Protein AF-A0A1V2P707-F1 (afdb_monomer_lite)

Structure (mmCIF, N/CA/C/O backbone):
data_AF-A0A1V2P707-F1
#
_entry.id   AF-A0A1V2P707-F1
#
loop_
_atom_site.group_PDB
_atom_site.id
_atom_site.type_symbol
_atom_site.label_atom_id
_atom_site.label_alt_id
_atom_site.label_comp_id
_atom_site.label_asym_id
_atom_site.label_entity_id
_atom_site.label_seq_id
_atom_site.pdbx_PDB_ins_code
_atom_site.Cartn_x
_atom_site.Cartn_y
_atom_site.Cartn_z
_atom_site.occupancy
_atom_site.B_iso_or_equiv
_atom_site.auth_seq_id
_atom_site.auth_comp_id
_atom_site.auth_asym_id
_atom_site.auth_atom_id
_atom_site.pdbx_PDB_model_num
ATOM 1 N N . MET A 1 1 ? 0.441 -2.416 -20.622 1.00 34.97 1 MET A N 1
ATOM 2 C CA . MET A 1 1 ? -0.068 -1.210 -19.947 1.00 34.97 1 MET A CA 1
ATOM 3 C C . MET A 1 1 ? 0.591 -1.223 -18.589 1.00 34.97 1 MET A C 1
ATOM 5 O O . MET A 1 1 ? 0.334 -2.141 -17.823 1.00 34.97 1 MET A O 1
ATOM 9 N N . GLU A 1 2 ? 1.571 -0.345 -18.420 1.00 37.25 2 GLU A N 1
ATOM 10 C CA . GLU A 1 2 ? 2.340 -0.150 -17.193 1.00 37.25 2 GLU A CA 1
ATOM 11 C C . GLU A 1 2 ? 1.396 0.513 -16.188 1.00 37.25 2 GLU A C 1
ATOM 13 O O . GLU A 1 2 ? 0.883 1.599 -16.456 1.00 37.25 2 GLU A O 1
ATOM 18 N N . ILE A 1 3 ? 1.045 -0.196 -15.116 1.00 43.69 3 ILE A N 1
ATOM 19 C CA . ILE A 1 3 ? 0.262 0.397 -14.034 1.00 43.69 3 ILE A CA 1
ATOM 20 C C . ILE A 1 3 ? 1.276 1.127 -13.169 1.00 43.69 3 ILE A C 1
ATOM 22 O O . ILE A 1 3 ? 2.055 0.510 -12.448 1.00 43.69 3 ILE A O 1
ATOM 26 N N . ASP A 1 4 ? 1.303 2.445 -13.309 1.00 51.25 4 ASP A N 1
ATO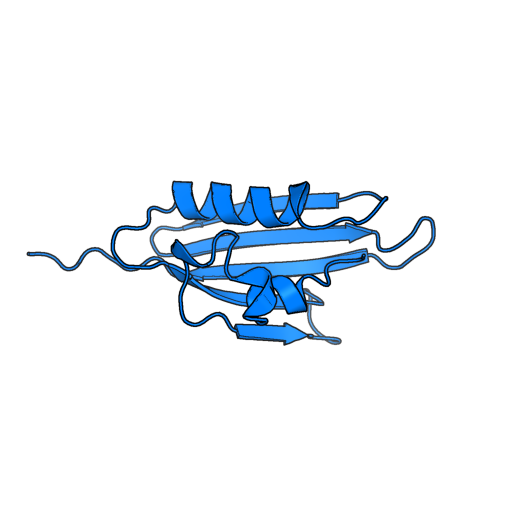M 27 C CA . ASP A 1 4 ? 2.048 3.319 -12.419 1.00 51.25 4 ASP A CA 1
ATOM 28 C C . ASP A 1 4 ? 1.470 3.128 -11.006 1.00 51.25 4 ASP A C 1
ATOM 30 O O . ASP A 1 4 ? 0.263 3.287 -10.805 1.00 51.25 4 ASP A O 1
ATOM 34 N N . PHE A 1 5 ? 2.298 2.739 -10.033 1.00 49.12 5 PHE A N 1
ATOM 35 C CA . PHE A 1 5 ? 1.887 2.516 -8.637 1.00 49.12 5 PHE A CA 1
ATOM 36 C C . PHE A 1 5 ? 1.117 3.719 -8.063 1.00 49.12 5 PHE A C 1
ATOM 38 O O . PHE A 1 5 ? 0.203 3.577 -7.250 1.00 49.12 5 PHE A O 1
ATOM 45 N N . LEU A 1 6 ? 1.460 4.916 -8.551 1.00 46.41 6 LEU A N 1
ATOM 46 C CA . LEU A 1 6 ? 0.803 6.183 -8.232 1.00 46.41 6 LEU A CA 1
ATOM 47 C C . LEU A 1 6 ? -0.663 6.227 -8.694 1.00 46.41 6 LEU A C 1
ATOM 49 O O . LEU A 1 6 ? -1.490 6.896 -8.079 1.00 46.41 6 LEU A O 1
ATOM 53 N N . THR A 1 7 ? -0.986 5.498 -9.759 1.00 49.34 7 THR A N 1
ATOM 54 C CA . THR A 1 7 ? -2.329 5.387 -10.334 1.00 49.34 7 THR A CA 1
ATOM 55 C C . THR A 1 7 ? -3.169 4.346 -9.581 1.00 49.34 7 THR A C 1
ATOM 57 O O . THR A 1 7 ? -4.360 4.558 -9.379 1.00 49.34 7 THR A O 1
ATOM 60 N N . TRP A 1 8 ? -2.553 3.273 -9.068 1.00 51.06 8 TRP A N 1
ATOM 61 C CA . TRP A 1 8 ? -3.232 2.253 -8.250 1.00 51.06 8 TRP A CA 1
ATOM 62 C C . TRP A 1 8 ? -3.764 2.801 -6.912 1.00 51.06 8 TRP A C 1
ATOM 64 O O . TRP A 1 8 ? -4.846 2.423 -6.479 1.00 51.06 8 TRP A O 1
ATOM 74 N N . LEU A 1 9 ? -3.051 3.735 -6.275 1.00 51.38 9 LEU A N 1
ATOM 75 C CA . LEU A 1 9 ? -3.466 4.321 -4.989 1.00 51.38 9 LEU A CA 1
ATOM 76 C C . LEU A 1 9 ? -4.424 5.523 -5.104 1.00 51.38 9 LEU A C 1
ATOM 78 O O . LEU A 1 9 ? -4.973 5.938 -4.085 1.00 51.38 9 LEU A O 1
ATOM 82 N N . GLY A 1 10 ? -4.605 6.110 -6.294 1.00 44.91 10 GLY A N 1
ATOM 83 C CA . GLY A 1 10 ? -5.278 7.410 -6.444 1.00 44.91 10 GLY A CA 1
ATOM 84 C C . GLY A 1 10 ? -6.315 7.535 -7.564 1.00 44.91 10 GLY A C 1
ATOM 85 O O . GLY A 1 10 ? -7.027 8.540 -7.590 1.00 44.91 10 GLY A O 1
ATOM 86 N N . ASP A 1 11 ? -6.427 6.570 -8.482 1.00 46.72 11 ASP A N 1
ATOM 87 C CA . ASP A 1 11 ? -7.335 6.665 -9.632 1.00 46.72 11 ASP A CA 1
ATOM 88 C C . ASP A 1 11 ? -8.576 5.752 -9.468 1.00 46.72 11 ASP A C 1
ATOM 90 O O . ASP A 1 11 ? -8.441 4.527 -9.380 1.00 46.72 11 ASP A O 1
ATOM 94 N N . PRO A 1 12 ? -9.805 6.312 -9.472 1.00 45.16 12 PRO A N 1
ATOM 95 C CA . PRO A 1 12 ? -11.051 5.552 -9.357 1.00 45.16 12 PRO A CA 1
ATOM 96 C C . PRO A 1 12 ? -11.323 4.587 -10.524 1.00 45.16 12 PRO A C 1
ATOM 98 O O . PRO A 1 12 ? -12.277 3.820 -10.456 1.00 45.16 12 PRO A O 1
ATOM 101 N N . ILE A 1 13 ? -10.527 4.582 -11.596 1.00 40.12 13 ILE A N 1
ATOM 102 C CA . ILE A 1 13 ? -10.618 3.573 -12.667 1.00 40.12 13 ILE A CA 1
ATOM 103 C C . ILE A 1 13 ? -10.118 2.199 -12.198 1.00 40.12 13 ILE A C 1
ATOM 105 O O . ILE A 1 13 ? -10.559 1.179 -12.726 1.00 40.12 13 ILE 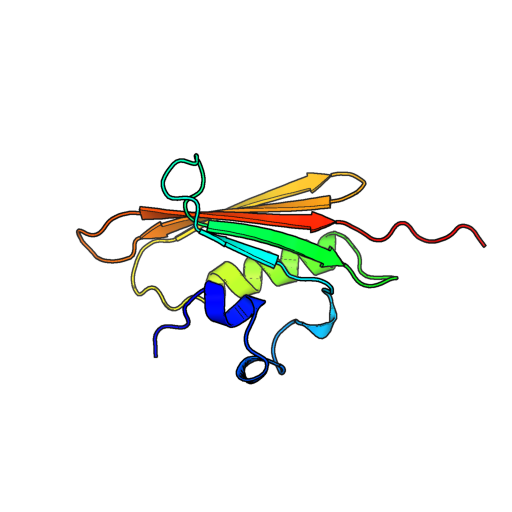A O 1
ATOM 109 N N . TYR A 1 14 ? -9.256 2.148 -11.180 1.00 43.81 14 TYR A N 1
ATOM 110 C CA . TYR A 1 14 ? -8.784 0.889 -10.603 1.00 43.81 14 TYR A CA 1
ATOM 111 C C . TYR A 1 14 ? -9.673 0.393 -9.459 1.00 43.81 14 TYR A C 1
ATOM 113 O O . TYR A 1 14 ? -9.344 -0.655 -8.908 1.00 43.81 14 TYR A O 1
ATOM 121 N N . ALA A 1 15 ? -10.810 1.071 -9.183 1.00 44.09 15 ALA A N 1
ATOM 122 C CA . ALA A 1 15 ? -11.810 0.884 -8.105 1.00 44.09 15 ALA A CA 1
ATOM 123 C C . ALA A 1 15 ? -12.347 -0.553 -7.857 1.00 44.09 15 ALA A C 1
ATOM 125 O O . ALA A 1 15 ? -13.083 -0.770 -6.896 1.00 44.09 15 ALA A O 1
ATOM 126 N N . ASP A 1 16 ? -11.857 -1.551 -8.596 1.00 39.50 16 ASP A N 1
ATOM 127 C CA . ASP A 1 16 ? -12.183 -2.970 -8.444 1.00 39.50 16 ASP A CA 1
ATOM 128 C C . ASP A 1 16 ? -11.063 -3.846 -7.799 1.00 39.50 16 ASP A C 1
ATOM 130 O O . ASP A 1 16 ? -11.274 -5.045 -7.621 1.00 39.50 16 ASP A O 1
ATOM 134 N N . GLN A 1 17 ? -9.887 -3.309 -7.405 1.00 47.34 17 GLN A N 1
ATOM 135 C CA . GLN A 1 17 ? -8.831 -4.033 -6.643 1.00 47.34 17 GLN A CA 1
ATOM 136 C C . GLN A 1 17 ? -8.238 -3.268 -5.421 1.00 47.34 17 GLN A C 1
ATOM 138 O O . GLN A 1 17 ? -7.928 -2.100 -5.499 1.00 47.34 17 GLN A O 1
ATOM 143 N N . PRO A 1 18 ? -7.796 -3.942 -4.353 1.00 48.62 18 PRO A N 1
ATOM 144 C CA . PRO A 1 18 ? -8.219 -3.823 -2.935 1.00 48.62 18 PRO A CA 1
ATOM 145 C C . PRO A 1 18 ? -8.415 -2.428 -2.241 1.00 48.62 18 PRO A C 1
ATOM 147 O O . PRO A 1 18 ? -8.094 -2.292 -1.057 1.00 48.62 18 PRO A O 1
ATOM 150 N N . HIS A 1 19 ? -9.064 -1.417 -2.839 1.00 54.00 19 HIS A N 1
ATOM 151 C CA . HIS A 1 19 ? -9.581 -0.220 -2.094 1.00 54.00 19 HIS A CA 1
ATOM 152 C C . HIS A 1 19 ? -10.672 -0.537 -1.070 1.00 54.00 19 HIS A C 1
ATOM 154 O O . HIS A 1 19 ? -11.101 0.326 -0.300 1.00 54.00 19 HIS A O 1
ATOM 160 N N . GLU A 1 20 ? -11.173 -1.769 -1.033 1.00 65.56 20 GLU A N 1
ATOM 161 C CA . GLU A 1 20 ? -12.183 -2.130 -0.044 1.00 65.56 20 GLU A CA 1
ATOM 162 C C . GLU A 1 20 ? -11.635 -2.073 1.386 1.00 65.56 20 GLU A C 1
ATOM 164 O O . GLU A 1 20 ? -12.418 -1.852 2.306 1.00 65.56 20 GLU A O 1
ATOM 169 N N . LEU A 1 21 ? -10.315 -2.185 1.574 1.00 78.69 21 LEU A N 1
ATOM 170 C CA . LEU A 1 21 ? -9.688 -2.283 2.893 1.00 78.69 21 LEU A CA 1
ATOM 171 C C . LEU A 1 21 ? -9.078 -0.976 3.408 1.00 78.69 21 LEU A C 1
ATOM 173 O O . LEU A 1 21 ? -8.835 -0.875 4.610 1.00 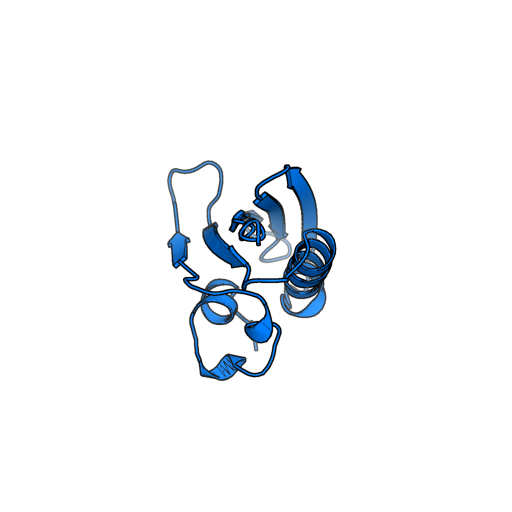78.69 21 LEU A O 1
ATOM 177 N N . LEU A 1 22 ? -8.818 -0.004 2.532 1.00 84.69 22 LEU A N 1
ATOM 178 C CA . LEU A 1 22 ? -8.085 1.223 2.850 1.00 84.69 22 LEU A CA 1
ATOM 179 C C . LEU A 1 22 ? -8.939 2.467 2.558 1.00 84.69 22 LEU A C 1
ATOM 181 O O . LEU A 1 22 ? -9.742 2.458 1.630 1.00 84.69 22 LEU A O 1
ATOM 185 N N . ASP A 1 23 ? -8.736 3.522 3.339 1.00 84.19 23 ASP A N 1
ATOM 186 C CA . ASP A 1 23 ? -9.299 4.866 3.201 1.00 84.19 23 ASP A CA 1
ATOM 187 C C . ASP A 1 23 ? -8.169 5.912 3.245 1.00 84.19 23 ASP A C 1
ATOM 189 O O . ASP A 1 23 ? -7.055 5.631 3.704 1.00 84.19 23 ASP A O 1
ATOM 193 N N . ASP A 1 24 ? -8.468 7.131 2.787 1.00 84.50 24 ASP A N 1
ATOM 194 C CA . ASP A 1 24 ? -7.597 8.313 2.888 1.00 84.50 24 ASP A CA 1
ATOM 195 C C . ASP A 1 24 ? -6.174 8.101 2.340 1.00 84.50 24 ASP A C 1
ATOM 197 O O . ASP A 1 24 ? -5.188 8.569 2.914 1.00 84.50 24 ASP A O 1
ATOM 201 N N . ALA A 1 25 ? -6.060 7.377 1.225 1.00 83.69 25 ALA A N 1
ATOM 202 C CA . ALA A 1 25 ? -4.782 7.149 0.570 1.00 83.69 25 ALA A CA 1
ATOM 203 C C . ALA A 1 25 ? -4.183 8.465 0.041 1.00 83.69 25 ALA A C 1
ATOM 205 O O . ALA A 1 25 ? -4.817 9.217 -0.699 1.00 83.69 25 ALA A O 1
ATOM 206 N N . VAL A 1 26 ? -2.930 8.726 0.403 1.00 83.50 26 VAL A N 1
ATOM 207 C CA . VAL A 1 26 ? -2.132 9.862 -0.064 1.00 83.50 26 VAL A CA 1
ATOM 208 C C . VAL A 1 26 ? -0.808 9.332 -0.579 1.00 83.50 26 VAL A C 1
ATOM 210 O O . VAL A 1 26 ? -0.134 8.579 0.120 1.00 83.50 26 VAL A O 1
ATOM 213 N N . VAL A 1 27 ? -0.410 9.770 -1.773 1.00 83.00 27 VAL A N 1
ATOM 214 C CA . VAL A 1 27 ? 0.863 9.388 -2.389 1.00 83.00 27 VAL A CA 1
ATOM 215 C C . VAL A 1 27 ? 1.666 10.619 -2.758 1.00 83.00 27 VAL A C 1
ATOM 217 O O . VAL A 1 27 ? 1.134 11.598 -3.284 1.00 83.00 27 VAL A O 1
ATOM 220 N N . GLN A 1 28 ? 2.960 10.571 -2.476 1.00 81.12 28 GLN A N 1
ATOM 221 C CA . GLN A 1 28 ? 3.900 11.646 -2.726 1.00 81.12 28 GLN A CA 1
ATOM 222 C C . GLN A 1 28 ? 5.162 11.089 -3.374 1.00 81.12 28 GLN A C 1
ATOM 224 O O . GLN A 1 28 ? 5.699 10.060 -2.971 1.00 81.12 28 GLN A O 1
ATOM 229 N N . ARG A 1 29 ? 5.668 11.808 -4.373 1.00 81.88 29 ARG A N 1
ATOM 230 C CA . ARG A 1 29 ? 6.998 11.564 -4.925 1.00 81.88 29 ARG A CA 1
ATOM 231 C C . ARG A 1 29 ? 8.006 12.427 -4.176 1.00 81.88 29 ARG A C 1
ATOM 233 O O . ARG A 1 29 ? 7.834 13.644 -4.105 1.00 81.88 29 ARG A O 1
ATOM 240 N N . ASN A 1 30 ? 9.065 11.819 -3.655 1.00 80.12 30 ASN A N 1
ATOM 241 C CA . ASN A 1 30 ? 10.094 12.503 -2.882 1.00 80.12 30 ASN A CA 1
ATOM 242 C C . ASN A 1 30 ? 11.481 12.308 -3.508 1.00 80.12 30 ASN A C 1
ATOM 244 O O . ASN A 1 30 ? 12.235 11.408 -3.158 1.00 80.12 30 ASN A O 1
ATOM 248 N N . GLU A 1 31 ? 11.858 13.210 -4.417 1.00 78.56 31 GLU A N 1
ATOM 249 C CA . GLU A 1 31 ? 13.132 13.129 -5.156 1.00 78.56 31 GLU A CA 1
ATOM 250 C C . GLU A 1 31 ? 14.383 13.367 -4.293 1.00 78.56 31 GLU A C 1
ATOM 252 O O . GLU A 1 31 ? 15.507 13.256 -4.779 1.00 78.56 31 GLU A O 1
ATOM 257 N N . ARG A 1 32 ? 14.203 13.741 -3.022 1.00 77.94 32 ARG A N 1
ATOM 258 C CA . ARG A 1 32 ? 15.290 14.005 -2.066 1.00 77.94 32 ARG A CA 1
ATOM 259 C C . ARG A 1 32 ? 15.245 13.085 -0.846 1.00 77.94 32 ARG A C 1
ATOM 261 O O . ARG A 1 32 ? 16.063 13.256 0.056 1.00 77.94 32 ARG A O 1
ATOM 268 N N . GLY A 1 33 ? 14.272 12.179 -0.791 1.00 76.56 33 GLY A N 1
ATOM 269 C CA . GLY A 1 33 ? 14.079 11.240 0.304 1.00 76.56 33 GLY A CA 1
ATOM 270 C C . GLY A 1 33 ? 14.856 9.946 0.106 1.00 76.56 33 GLY A C 1
ATOM 271 O O . GLY A 1 33 ? 15.410 9.683 -0.957 1.00 76.56 33 GLY A O 1
ATOM 272 N N . GLU A 1 34 ? 14.862 9.122 1.150 1.00 82.25 34 GLU A N 1
ATOM 273 C CA . GLU A 1 34 ? 15.313 7.727 1.068 1.00 82.25 34 GLU A CA 1
ATOM 274 C C . GLU A 1 34 ? 14.396 6.892 0.152 1.00 82.25 34 GLU A C 1
ATOM 276 O O . GLU A 1 34 ? 14.854 6.018 -0.587 1.00 82.25 34 GLU A O 1
ATOM 281 N N . TRP A 1 35 ? 13.103 7.222 0.151 1.00 83.62 35 TRP A N 1
ATOM 282 C CA . TRP A 1 35 ? 12.074 6.593 -0.670 1.00 83.62 35 TRP A CA 1
ATOM 283 C C . TRP A 1 35 ? 11.638 7.554 -1.771 1.00 83.62 35 TRP A C 1
ATOM 285 O O . TRP A 1 35 ? 11.207 8.671 -1.480 1.00 83.62 35 TRP A O 1
ATOM 295 N N . LEU A 1 36 ? 11.750 7.127 -3.032 1.00 83.69 36 LEU A N 1
ATOM 296 C CA . LEU A 1 36 ? 11.306 7.923 -4.178 1.00 83.69 36 LEU A CA 1
ATOM 297 C C . LEU A 1 36 ? 9.781 8.099 -4.174 1.00 83.69 36 LEU A C 1
ATOM 299 O O . LEU A 1 36 ? 9.284 9.152 -4.576 1.00 83.69 36 LEU A O 1
ATOM 303 N N . ILE A 1 37 ? 9.055 7.084 -3.706 1.00 83.62 37 ILE A N 1
ATOM 304 C CA . ILE A 1 37 ? 7.607 7.106 -3.499 1.00 83.62 37 ILE A CA 1
ATOM 305 C C . ILE A 1 37 ? 7.324 6.915 -2.007 1.00 83.62 37 ILE A C 1
ATOM 307 O O . ILE A 1 37 ? 7.787 5.954 -1.400 1.00 83.62 37 ILE A O 1
ATOM 311 N N . ASP A 1 38 ? 6.534 7.812 -1.432 1.00 86.50 38 ASP A N 1
ATOM 312 C CA . ASP A 1 38 ? 6.017 7.708 -0.070 1.00 86.50 38 ASP A CA 1
ATOM 313 C C . ASP A 1 38 ? 4.488 7.719 -0.135 1.00 86.50 38 ASP A C 1
ATOM 315 O O . ASP A 1 38 ? 3.882 8.627 -0.713 1.00 86.50 38 ASP A O 1
ATOM 319 N N . ALA A 1 39 ? 3.860 6.680 0.398 1.00 87.69 39 ALA A N 1
ATOM 320 C CA . ALA A 1 39 ? 2.420 6.529 0.424 1.00 87.69 39 ALA A CA 1
ATOM 321 C C . ALA A 1 39 ? 1.929 6.266 1.844 1.00 87.69 39 ALA A C 1
ATOM 323 O O . ALA A 1 39 ? 2.541 5.542 2.632 1.00 87.69 39 ALA A O 1
ATOM 324 N N . SER A 1 40 ? 0.763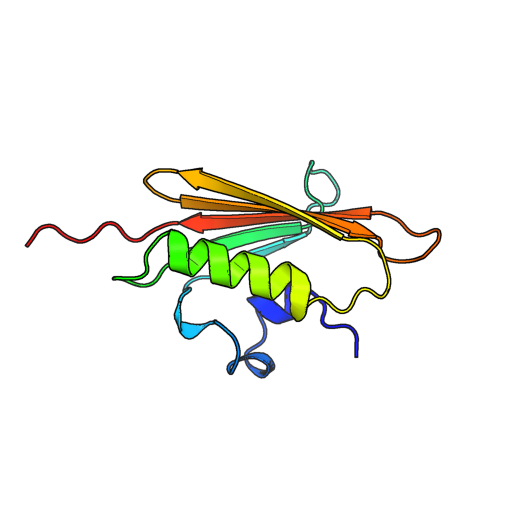 6.813 2.157 1.00 90.12 40 SER A N 1
ATOM 325 C CA . SER A 1 40 ? 0.093 6.588 3.430 1.00 90.12 40 SER A CA 1
ATOM 326 C C . SER A 1 40 ? -1.391 6.343 3.221 1.00 90.12 40 SER A C 1
ATOM 328 O O . SER A 1 40 ? -1.975 6.912 2.307 1.00 90.12 40 SER A O 1
ATOM 330 N N . ALA A 1 41 ? -1.988 5.492 4.047 1.00 90.81 41 ALA A N 1
ATOM 331 C CA . ALA A 1 41 ? -3.427 5.247 4.060 1.00 90.81 41 ALA A CA 1
ATOM 332 C C . ALA A 1 41 ? -3.881 4.817 5.461 1.00 90.81 41 ALA A C 1
ATOM 334 O O . ALA A 1 41 ? -3.061 4.534 6.342 1.00 90.81 41 ALA A O 1
ATOM 335 N N . THR A 1 42 ? -5.190 4.711 5.659 1.00 91.25 42 THR A N 1
ATOM 336 C CA . THR A 1 42 ? -5.793 4.181 6.886 1.00 91.25 42 THR A CA 1
ATOM 337 C C . THR A 1 42 ? -6.578 2.919 6.563 1.00 91.25 42 THR A C 1
ATOM 339 O O . THR A 1 42 ? -7.351 2.890 5.618 1.00 91.25 42 THR A O 1
ATOM 342 N N . ALA A 1 43 ? -6.403 1.852 7.334 1.00 90.88 43 ALA A N 1
ATOM 343 C CA . ALA A 1 43 ? -7.212 0.651 7.201 1.00 90.88 43 ALA A CA 1
ATOM 344 C C . ALA A 1 43 ? -8.626 0.905 7.735 1.00 90.88 43 ALA A C 1
ATOM 346 O O . ALA A 1 43 ? -8.793 1.480 8.819 1.00 90.88 43 ALA A O 1
ATOM 347 N N . LYS A 1 44 ? -9.641 0.425 7.015 1.00 89.88 44 LYS A N 1
ATOM 348 C CA . LYS A 1 44 ? -11.041 0.537 7.437 1.00 89.88 44 LYS A CA 1
ATOM 349 C C . LYS A 1 44 ? -11.286 -0.155 8.784 1.00 89.88 44 LYS A C 1
ATOM 351 O O . LYS A 1 44 ? -10.571 -1.098 9.143 1.00 89.88 44 LYS A O 1
ATOM 356 N N . PRO A 1 45 ? -12.316 0.260 9.544 1.00 88.56 45 PRO A N 1
ATOM 357 C CA . PRO A 1 45 ? -12.677 -0.406 10.790 1.00 88.56 45 PRO A CA 1
ATOM 358 C C . PRO A 1 45 ? -12.892 -1.915 10.600 1.00 88.56 45 PRO A C 1
ATOM 360 O O . PRO A 1 45 ? -13.620 -2.342 9.707 1.00 88.56 45 PRO A O 1
ATOM 363 N N . GLY A 1 46 ? -12.266 -2.725 11.457 1.00 86.62 46 GLY A N 1
ATOM 364 C CA . GLY A 1 46 ? -12.355 -4.190 11.404 1.00 86.62 46 GLY A CA 1
ATOM 365 C C . GLY A 1 46 ? -11.360 -4.871 10.457 1.00 86.62 46 GLY A C 1
ATOM 366 O O . GLY A 1 46 ? -11.263 -6.097 10.485 1.00 86.62 46 GLY A O 1
ATOM 367 N N . VAL A 1 47 ? -10.588 -4.113 9.673 1.00 89.88 47 VAL A N 1
ATOM 368 C CA . VAL A 1 47 ? -9.488 -4.656 8.868 1.00 89.88 47 VAL A CA 1
ATOM 369 C C . VAL A 1 47 ? -8.299 -4.982 9.769 1.00 89.88 47 VAL A C 1
ATOM 371 O O . VAL A 1 47 ? -7.846 -4.167 10.573 1.00 89.88 47 VAL A O 1
ATOM 374 N N . THR A 1 48 ? -7.790 -6.201 9.637 1.00 91.25 48 THR A N 1
ATOM 375 C CA . THR A 1 48 ? -6.667 -6.708 10.432 1.00 91.25 48 THR A CA 1
ATOM 376 C C . THR A 1 48 ? -5.321 -6.429 9.766 1.00 91.25 48 THR A C 1
ATOM 378 O O . THR A 1 48 ? -5.232 -6.320 8.544 1.00 91.25 48 THR A O 1
ATOM 381 N N . ALA A 1 49 ? -4.246 -6.402 10.562 1.00 92.31 49 ALA A N 1
ATOM 382 C CA . ALA A 1 49 ? -2.880 -6.259 10.053 1.00 92.31 49 ALA A CA 1
ATOM 383 C C . ALA A 1 49 ? -2.545 -7.294 8.964 1.00 92.31 49 ALA A C 1
ATOM 385 O O . ALA A 1 49 ? -2.036 -6.926 7.914 1.00 92.31 49 ALA A O 1
ATOM 386 N N . GLY A 1 50 ? -2.919 -8.564 9.159 1.00 92.06 50 GLY A N 1
ATOM 387 C CA . GLY A 1 50 ? -2.662 -9.620 8.174 1.00 92.06 50 GLY A CA 1
ATOM 388 C C . GLY A 1 50 ? -3.404 -9.417 6.847 1.00 92.06 50 GLY A C 1
ATOM 389 O O . GLY A 1 50 ? -2.868 -9.728 5.789 1.00 92.06 50 GLY A O 1
ATOM 390 N N . GLN A 1 51 ? -4.615 -8.847 6.870 1.00 90.19 51 GLN A N 1
ATOM 391 C CA . GLN A 1 51 ? -5.317 -8.480 5.632 1.00 90.19 51 GLN A CA 1
ATOM 392 C C . GLN A 1 51 ? -4.597 -7.345 4.898 1.00 90.19 51 GLN A C 1
ATOM 394 O O . GLN A 1 51 ? -4.497 -7.387 3.674 1.00 90.19 51 GLN A O 1
ATOM 399 N N . VAL A 1 52 ? -4.066 -6.366 5.636 1.00 90.94 52 VAL A N 1
ATOM 400 C CA . VAL A 1 52 ? -3.265 -5.278 5.060 1.00 90.94 52 VAL A CA 1
ATOM 401 C C . VAL A 1 52 ? -1.953 -5.806 4.480 1.00 90.94 52 VAL A C 1
ATOM 403 O O . VAL A 1 52 ? -1.619 -5.459 3.354 1.00 90.94 52 VAL A O 1
ATOM 406 N N . GLU A 1 53 ? -1.232 -6.673 5.196 1.00 92.75 53 GLU A N 1
ATOM 407 C CA . GLU A 1 53 ? 0.000 -7.308 4.706 1.00 92.75 53 GLU A CA 1
ATOM 408 C C . GLU A 1 53 ? -0.231 -8.038 3.380 1.00 92.75 53 GLU A C 1
ATOM 410 O O . GLU A 1 53 ? 0.498 -7.816 2.413 1.00 92.75 53 GLU A O 1
ATOM 415 N N . VAL A 1 54 ? -1.275 -8.871 3.315 1.00 89.88 54 VAL A N 1
ATOM 416 C CA . VAL A 1 54 ? -1.634 -9.607 2.096 1.00 89.88 54 VAL A CA 1
ATOM 417 C C . VAL A 1 54 ? -1.994 -8.647 0.967 1.00 89.88 54 VAL A C 1
ATOM 419 O O . VAL A 1 54 ? -1.524 -8.841 -0.153 1.00 89.88 54 VAL A O 1
ATOM 422 N N . ALA A 1 55 ? -2.788 -7.610 1.244 1.00 86.81 55 ALA A N 1
ATOM 423 C CA . ALA A 1 55 ? -3.181 -6.630 0.236 1.00 86.81 55 ALA A CA 1
ATOM 424 C C . ALA A 1 55 ? -1.969 -5.873 -0.326 1.00 86.81 55 ALA A C 1
ATOM 426 O O . ALA A 1 55 ? -1.810 -5.804 -1.541 1.00 86.81 55 ALA A O 1
ATOM 427 N N . LEU A 1 56 ? -1.083 -5.373 0.542 1.00 87.56 56 LEU A N 1
ATOM 428 C CA . LEU A 1 56 ? 0.127 -4.653 0.142 1.00 87.56 56 LEU A CA 1
ATOM 429 C C . LEU A 1 56 ? 1.097 -5.550 -0.636 1.00 87.56 56 LEU A C 1
ATOM 431 O O . LEU A 1 56 ? 1.614 -5.139 -1.672 1.00 87.56 56 LEU A O 1
ATOM 435 N N . SER A 1 57 ? 1.320 -6.784 -0.173 1.00 87.75 57 SER A N 1
ATOM 436 C CA . SER A 1 57 ? 2.193 -7.742 -0.861 1.00 87.75 57 SER A CA 1
ATOM 437 C C . SER A 1 57 ? 1.638 -8.126 -2.235 1.00 87.75 57 SER A C 1
ATOM 439 O O . SER A 1 57 ? 2.380 -8.165 -3.216 1.00 87.75 57 SER A O 1
ATOM 441 N N . THR A 1 58 ? 0.326 -8.357 -2.330 1.00 83.06 58 THR A N 1
ATOM 442 C CA . THR A 1 58 ? -0.347 -8.689 -3.596 1.00 83.06 58 THR A CA 1
ATOM 443 C C . THR A 1 58 ? -0.254 -7.528 -4.579 1.00 83.06 58 THR A C 1
ATOM 445 O O . THR A 1 58 ? 0.189 -7.732 -5.705 1.00 83.06 58 THR A O 1
ATOM 448 N N . ALA A 1 59 ? -0.572 -6.310 -4.133 1.00 78.81 59 ALA A N 1
ATOM 449 C CA . ALA A 1 59 ? -0.474 -5.110 -4.955 1.00 78.81 59 ALA A CA 1
ATOM 450 C C . ALA A 1 59 ? 0.938 -4.920 -5.515 1.00 78.81 59 ALA A C 1
ATOM 452 O O . ALA A 1 59 ? 1.125 -4.675 -6.705 1.00 78.81 59 ALA A O 1
ATOM 453 N N . TRP A 1 60 ? 1.949 -5.094 -4.661 1.00 77.56 60 TRP A N 1
ATOM 454 C CA . TRP A 1 60 ? 3.329 -4.895 -5.077 1.00 77.56 60 TRP A CA 1
ATOM 455 C C . TRP A 1 60 ? 3.853 -5.998 -6.003 1.00 77.56 60 TRP A C 1
ATOM 457 O O . TRP A 1 60 ? 4.688 -5.705 -6.841 1.00 77.56 60 TRP A O 1
ATOM 467 N N . THR A 1 61 ? 3.390 -7.246 -5.867 1.00 77.19 61 THR A N 1
ATOM 468 C CA . THR A 1 61 ? 3.953 -8.389 -6.622 1.00 77.19 61 THR A CA 1
ATOM 469 C C . THR A 1 61 ? 3.148 -8.830 -7.839 1.00 77.19 61 THR A C 1
ATOM 471 O O . THR A 1 61 ? 3.666 -9.516 -8.718 1.00 77.19 61 THR A O 1
ATOM 474 N N . GLN A 1 62 ? 1.855 -8.513 -7.883 1.00 70.75 62 GLN A N 1
ATOM 475 C CA . GLN A 1 62 ? 0.951 -8.989 -8.935 1.00 70.75 62 GLN A CA 1
ATOM 476 C C . GLN A 1 62 ? 0.442 -7.855 -9.819 1.00 70.75 62 GLN A C 1
ATOM 478 O O . GLN A 1 62 ? 0.272 -8.055 -11.026 1.00 70.75 62 GLN A O 1
ATOM 483 N N . ASP A 1 63 ? 0.229 -6.674 -9.237 1.00 65.31 63 ASP A N 1
ATOM 484 C CA . ASP A 1 63 ? -0.372 -5.547 -9.953 1.00 65.31 63 ASP A CA 1
ATOM 485 C C . ASP A 1 63 ? 0.699 -4.636 -10.577 1.00 65.31 63 ASP A C 1
ATOM 487 O O . ASP A 1 63 ? 0.466 -4.017 -11.621 1.00 65.31 63 ASP A O 1
ATOM 491 N N . LEU A 1 64 ? 1.915 -4.633 -10.019 1.00 63.22 64 LEU A N 1
ATOM 492 C CA . LEU A 1 64 ? 3.077 -3.983 -10.616 1.00 63.22 64 LEU A CA 1
ATOM 493 C C . LEU A 1 64 ? 3.694 -4.851 -11.712 1.00 63.22 64 LEU A C 1
ATOM 495 O O . LEU A 1 64 ? 4.452 -5.784 -11.476 1.00 63.22 64 LEU A O 1
ATOM 499 N N . ARG A 1 65 ? 3.389 -4.518 -12.966 1.00 57.81 65 ARG A N 1
ATOM 500 C CA . ARG A 1 65 ? 3.981 -5.180 -14.136 1.00 57.81 65 ARG A CA 1
ATOM 501 C C . ARG A 1 65 ? 5.295 -4.530 -14.541 1.00 57.81 65 ARG A C 1
ATOM 503 O O . ARG A 1 65 ? 5.409 -4.013 -15.651 1.00 57.81 65 ARG A O 1
ATOM 510 N N . TYR A 1 66 ? 6.286 -4.570 -13.663 1.00 60.22 66 TYR A N 1
ATOM 511 C CA . TYR A 1 66 ? 7.657 -4.336 -14.094 1.00 60.22 66 TYR A CA 1
ATOM 512 C C . TYR A 1 66 ? 8.202 -5.675 -14.595 1.00 60.22 66 TYR A C 1
ATOM 514 O O . TYR A 1 66 ? 8.213 -6.658 -13.866 1.00 60.22 66 TYR A O 1
ATOM 522 N N . GLU A 1 67 ? 8.640 -5.757 -15.854 1.00 59.12 67 GLU A N 1
ATOM 523 C CA . GLU A 1 67 ? 9.200 -6.996 -16.441 1.00 59.12 67 GLU A CA 1
ATOM 524 C C . GLU A 1 67 ? 10.564 -7.400 -15.827 1.00 59.12 67 GLU A C 1
ATOM 526 O O . GLU A 1 67 ? 11.273 -8.262 -16.348 1.00 59.12 67 GLU A O 1
ATOM 531 N N . TYR A 1 68 ? 10.944 -6.768 -14.716 1.00 68.44 68 TYR A N 1
ATOM 532 C CA . TYR A 1 68 ? 12.260 -6.816 -14.095 1.00 68.44 68 TYR A CA 1
ATOM 533 C C . TYR A 1 68 ? 12.151 -7.180 -12.610 1.00 68.44 68 TYR A C 1
ATOM 535 O O . TYR A 1 68 ? 11.141 -7.689 -12.138 1.00 68.44 68 TYR A O 1
ATOM 543 N N . ARG A 1 69 ? 13.250 -7.023 -11.870 1.00 78.19 69 ARG A N 1
ATOM 544 C CA . ARG A 1 69 ? 13.366 -7.515 -10.495 1.00 78.19 69 ARG A CA 1
ATOM 545 C C . ARG A 1 69 ? 12.622 -6.618 -9.514 1.00 78.19 69 ARG A C 1
ATOM 547 O O . ARG A 1 69 ? 12.740 -5.397 -9.570 1.00 78.19 69 ARG A O 1
ATOM 554 N N . GLU A 1 70 ? 11.992 -7.249 -8.537 1.00 83.75 70 GLU A N 1
ATOM 555 C CA . GLU A 1 70 ? 11.332 -6.593 -7.415 1.00 83.75 70 GLU A CA 1
ATOM 556 C C . GLU A 1 70 ? 11.672 -7.303 -6.104 1.00 83.75 70 GLU A C 1
ATOM 558 O O . GLU A 1 70 ? 11.940 -8.508 -6.067 1.00 83.75 70 GLU A O 1
ATOM 563 N N . ALA A 1 71 ? 11.672 -6.542 -5.018 1.00 86.50 71 ALA A N 1
ATOM 564 C CA . ALA A 1 71 ? 11.714 -7.068 -3.667 1.00 86.50 71 ALA A CA 1
ATOM 565 C C . ALA A 1 71 ? 10.944 -6.131 -2.738 1.00 86.50 71 ALA A C 1
ATOM 567 O O . ALA A 1 71 ? 10.939 -4.914 -2.925 1.00 86.50 71 ALA A O 1
ATOM 568 N N . HIS A 1 72 ? 10.325 -6.697 -1.708 1.00 90.81 72 HIS A N 1
ATOM 569 C CA . HIS A 1 72 ? 9.687 -5.924 -0.655 1.00 90.81 72 HIS A CA 1
ATOM 570 C C . HIS A 1 72 ? 9.884 -6.589 0.705 1.00 90.81 72 HIS A C 1
ATOM 572 O O . HIS A 1 72 ? 10.140 -7.790 0.806 1.00 90.81 72 HIS A O 1
ATOM 578 N N . THR A 1 73 ? 9.744 -5.791 1.754 1.00 94.31 73 THR A N 1
ATOM 579 C CA . THR A 1 73 ? 9.607 -6.245 3.133 1.00 94.31 73 THR A CA 1
ATOM 580 C C . THR A 1 73 ? 8.376 -5.600 3.748 1.00 94.31 73 THR A C 1
ATOM 582 O O . THR A 1 73 ? 7.999 -4.481 3.396 1.00 94.31 73 THR A O 1
ATOM 585 N N . LEU A 1 74 ? 7.758 -6.314 4.681 1.00 94.44 74 LEU A N 1
ATOM 586 C CA . LEU A 1 74 ? 6.654 -5.821 5.490 1.00 94.44 74 LEU A CA 1
ATOM 587 C C . LEU A 1 74 ? 7.116 -5.714 6.941 1.00 94.44 74 LEU A C 1
ATOM 589 O O . LEU A 1 74 ? 7.743 -6.630 7.473 1.00 94.44 74 LEU A O 1
ATOM 593 N N . LEU A 1 75 ? 6.813 -4.584 7.567 1.00 95.94 75 LEU A N 1
ATOM 594 C CA . LEU A 1 75 ? 6.998 -4.348 8.989 1.00 95.94 75 LEU A CA 1
ATOM 595 C C . LEU A 1 75 ? 5.631 -4.102 9.616 1.00 95.94 75 LEU A C 1
ATOM 597 O O . LEU A 1 75 ? 4.979 -3.100 9.317 1.00 95.94 75 LEU A O 1
ATOM 601 N N . THR A 1 76 ? 5.228 -4.998 10.509 1.00 95.31 76 THR A N 1
ATOM 602 C CA . THR A 1 76 ? 3.964 -4.884 11.236 1.00 95.31 76 THR A CA 1
ATOM 603 C C . THR A 1 76 ? 4.208 -4.427 12.663 1.00 95.31 76 THR A C 1
ATOM 605 O O . THR A 1 76 ? 4.972 -5.021 13.423 1.00 95.31 76 THR A O 1
ATOM 608 N N . GLU A 1 77 ? 3.521 -3.353 13.018 1.00 94.44 77 GLU A N 1
ATOM 609 C CA . GLU A 1 77 ? 3.524 -2.701 14.316 1.00 94.44 77 GLU A CA 1
ATOM 610 C C . GLU A 1 77 ? 2.106 -2.741 14.909 1.00 94.44 77 GLU A C 1
ATOM 612 O O . GLU A 1 77 ? 1.131 -2.944 14.182 1.00 94.44 77 GLU A O 1
ATOM 617 N N . PRO A 1 78 ? 1.934 -2.499 16.223 1.00 91.44 78 PRO A N 1
ATOM 618 C CA . PRO A 1 78 ? 0.614 -2.555 16.855 1.00 91.44 78 PRO A CA 1
ATOM 619 C C . PRO A 1 78 ? -0.449 -1.646 16.218 1.00 91.44 78 PRO A C 1
ATOM 621 O O . PRO A 1 78 ? -1.640 -1.921 16.341 1.00 91.44 78 PRO A O 1
ATOM 624 N N . THR A 1 79 ? -0.031 -0.558 15.569 1.00 92.81 79 THR A N 1
ATOM 625 C CA . THR A 1 79 ? -0.919 0.458 14.987 1.00 92.81 79 THR A CA 1
ATOM 626 C C . THR A 1 79 ? -0.676 0.699 13.499 1.00 92.81 79 THR A C 1
ATOM 628 O O . THR A 1 79 ? -1.307 1.585 12.923 1.00 92.81 79 THR A O 1
ATOM 631 N N . SER A 1 80 ? 0.218 -0.056 12.856 1.00 95.44 80 SER A N 1
ATOM 632 C CA . SER A 1 80 ? 0.503 0.119 11.432 1.00 95.44 80 SER A CA 1
ATOM 633 C C . SER A 1 80 ? 1.093 -1.114 10.772 1.00 95.44 80 SER A C 1
ATOM 635 O O . SER A 1 80 ? 1.754 -1.924 11.409 1.00 95.44 80 SER A O 1
ATOM 637 N N . VAL A 1 81 ? 0.908 -1.200 9.460 1.00 95.31 81 VAL A N 1
ATOM 638 C CA . VAL A 1 81 ? 1.685 -2.074 8.581 1.00 95.31 81 VAL A CA 1
ATOM 639 C C . VAL A 1 81 ? 2.426 -1.183 7.598 1.00 95.31 81 VAL A C 1
ATOM 641 O O . VAL A 1 81 ? 1.826 -0.299 6.988 1.00 95.31 81 VAL A O 1
ATOM 644 N N . THR A 1 82 ? 3.729 -1.395 7.459 1.00 95.81 82 THR A N 1
ATOM 645 C CA . THR A 1 82 ? 4.568 -0.654 6.518 1.00 95.81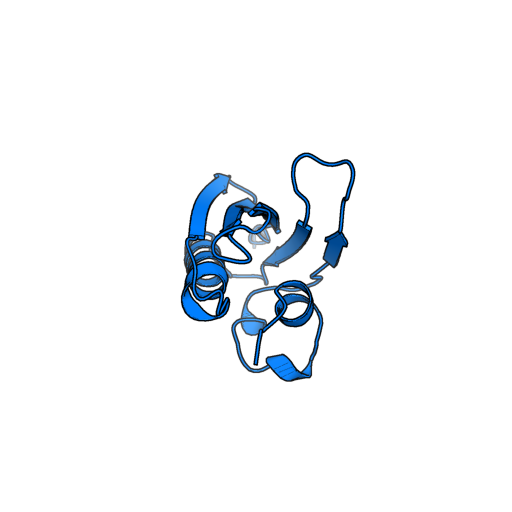 82 THR A CA 1
ATOM 646 C C . THR A 1 82 ? 5.161 -1.610 5.498 1.00 95.81 82 THR A C 1
ATOM 648 O O . THR A 1 82 ? 5.868 -2.542 5.869 1.00 95.81 82 THR A O 1
ATOM 651 N N . LEU A 1 83 ? 4.907 -1.361 4.217 1.00 93.50 83 LEU A N 1
ATOM 652 C CA . LEU A 1 83 ? 5.623 -1.987 3.113 1.00 93.50 83 LEU A CA 1
ATOM 653 C C . LEU A 1 83 ? 6.789 -1.088 2.710 1.00 93.50 83 LEU A C 1
ATOM 655 O O . LEU A 1 83 ? 6.622 0.114 2.526 1.00 93.50 83 LEU A O 1
ATOM 659 N N . GLN A 1 84 ? 7.965 -1.679 2.568 1.00 92.94 84 GLN A N 1
ATOM 660 C CA . GLN A 1 84 ? 9.130 -1.054 1.958 1.00 92.94 84 GLN A CA 1
ATOM 661 C C . GLN A 1 84 ? 9.528 -1.897 0.767 1.00 92.94 84 GLN A C 1
ATOM 663 O O . GLN A 1 84 ? 9.657 -3.116 0.890 1.00 92.94 84 GLN A O 1
ATOM 668 N N . ALA A 1 85 ? 9.718 -1.265 -0.377 1.00 89.69 85 ALA A N 1
ATOM 669 C CA . ALA A 1 85 ? 9.950 -1.993 -1.599 1.00 89.69 85 ALA A CA 1
ATOM 670 C C . ALA A 1 85 ? 10.920 -1.299 -2.534 1.00 89.69 85 ALA A C 1
ATOM 672 O O . ALA A 1 85 ? 11.168 -0.095 -2.459 1.00 89.69 85 ALA A O 1
ATOM 673 N N . VAL A 1 86 ? 11.489 -2.117 -3.407 1.00 86.94 86 VAL A N 1
ATOM 674 C CA . VAL A 1 86 ? 12.454 -1.714 -4.408 1.00 86.94 86 VAL A CA 1
ATOM 675 C C . VAL A 1 86 ? 12.162 -2.471 -5.694 1.00 86.94 86 VAL A C 1
ATOM 677 O O . VAL A 1 86 ? 12.057 -3.700 -5.693 1.00 86.94 86 VAL A O 1
ATOM 680 N N . THR A 1 87 ? 12.028 -1.733 -6.789 1.00 84.38 87 THR A N 1
ATOM 681 C CA . THR A 1 87 ? 11.722 -2.307 -8.098 1.00 84.38 87 THR A CA 1
ATOM 682 C C . THR A 1 87 ? 12.626 -1.719 -9.163 1.00 84.38 87 THR A C 1
ATOM 684 O O . THR A 1 87 ? 12.906 -0.522 -9.177 1.00 84.38 87 THR A O 1
ATOM 687 N N . GLN A 1 88 ? 13.121 -2.574 -10.047 1.00 79.50 88 GLN A N 1
ATOM 688 C CA . GLN A 1 88 ? 13.936 -2.178 -11.181 1.00 79.50 88 GLN A CA 1
ATOM 689 C C . GLN A 1 88 ? 13.021 -1.748 -12.341 1.00 79.50 88 GLN A C 1
ATOM 691 O O . GLN A 1 88 ? 12.204 -2.543 -12.795 1.00 79.50 88 GLN A O 1
ATOM 696 N N . GLY A 1 89 ? 13.162 -0.514 -12.841 1.00 70.00 89 GLY A N 1
ATOM 697 C CA . GLY A 1 89 ? 12.329 -0.001 -13.946 1.00 70.00 89 GLY A CA 1
ATOM 698 C C . GLY A 1 89 ? 12.669 -0.580 -15.330 1.00 70.00 89 GLY A C 1
ATOM 699 O O . GLY A 1 89 ? 11.846 -0.565 -16.242 1.00 70.00 89 GLY A O 1
ATOM 700 N N . GLY A 1 90 ? 13.870 -1.144 -15.483 1.00 70.31 90 GLY A N 1
ATOM 701 C CA . GLY A 1 90 ? 14.445 -1.572 -16.758 1.00 70.31 90 GLY A CA 1
ATOM 702 C C . GLY A 1 90 ? 15.765 -2.331 -16.576 1.00 70.31 90 GLY A C 1
ATOM 703 O O . GLY A 1 90 ? 16.374 -2.234 -15.510 1.00 70.31 90 GLY A O 1
ATOM 704 N N . PRO A 1 91 ? 16.273 -3.044 -17.598 1.00 68.12 91 PRO A N 1
ATOM 705 C CA . PRO A 1 91 ? 17.441 -3.923 -17.466 1.00 68.12 91 PRO A CA 1
ATOM 706 C C . PRO A 1 91 ? 18.695 -3.168 -17.002 1.00 68.12 91 PRO A C 1
ATOM 708 O O . PRO A 1 91 ? 19.491 -3.718 -16.242 1.00 68.12 91 PRO A O 1
ATOM 711 N N . ASP A 1 92 ? 18.798 -1.898 -17.403 1.00 74.56 92 ASP A N 1
ATOM 712 C CA . ASP A 1 92 ? 19.869 -0.953 -17.068 1.00 74.56 92 ASP A CA 1
ATOM 713 C C . ASP A 1 92 ? 19.330 0.323 -16.386 1.00 74.56 92 ASP A C 1
ATOM 715 O O . ASP A 1 92 ? 20.017 1.344 -16.336 1.00 74.56 92 ASP A O 1
ATOM 719 N N . ASP A 1 93 ? 18.082 0.297 -15.909 1.00 68.44 93 ASP A N 1
ATOM 720 C CA . ASP A 1 93 ? 17.404 1.479 -15.371 1.00 68.44 93 ASP A CA 1
ATOM 721 C C . ASP A 1 93 ? 17.594 1.635 -13.854 1.00 68.44 93 ASP A C 1
ATOM 723 O O . ASP A 1 93 ? 18.073 0.740 -13.148 1.00 68.44 93 ASP A O 1
ATOM 727 N N . LEU A 1 94 ? 17.203 2.803 -13.354 1.00 67.25 94 LEU A N 1
ATOM 728 C CA . LEU A 1 94 ? 17.204 3.151 -11.945 1.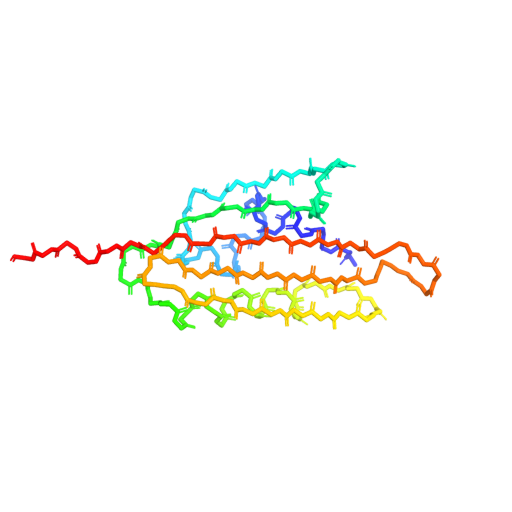00 67.25 94 LEU A CA 1
ATOM 729 C C . LEU A 1 94 ? 16.225 2.277 -11.147 1.00 67.25 94 LEU A C 1
ATOM 731 O O . LEU A 1 94 ? 15.173 1.845 -11.623 1.00 67.25 94 LEU A O 1
ATOM 735 N N . TRP A 1 95 ? 16.588 2.040 -9.889 1.00 75.88 95 TRP A N 1
ATOM 736 C CA . TRP A 1 95 ? 15.717 1.388 -8.922 1.00 75.88 95 TRP A CA 1
ATOM 737 C C . TRP A 1 95 ? 14.753 2.414 -8.331 1.00 75.88 95 TRP A C 1
ATOM 739 O O . TRP A 1 95 ? 15.177 3.442 -7.800 1.00 75.88 95 TRP A O 1
ATOM 749 N N . VAL A 1 96 ? 13.459 2.119 -8.399 1.00 79.38 96 VAL A N 1
ATOM 750 C CA . VAL A 1 96 ? 12.409 2.866 -7.709 1.00 79.38 96 VAL A CA 1
ATOM 751 C C . VAL A 1 96 ? 12.271 2.287 -6.311 1.00 79.38 96 VAL A C 1
ATOM 753 O O . VAL A 1 96 ? 12.034 1.091 -6.154 1.00 79.38 96 VAL A O 1
ATOM 756 N N . THR A 1 97 ? 12.420 3.131 -5.294 1.00 87.31 97 THR A N 1
ATOM 757 C CA . THR A 1 97 ? 12.166 2.773 -3.897 1.00 87.31 97 THR A CA 1
ATOM 758 C C . THR A 1 97 ? 10.816 3.329 -3.463 1.00 87.31 97 THR A C 1
ATOM 760 O O . THR A 1 97 ? 10.484 4.477 -3.765 1.00 87.31 97 THR A O 1
ATOM 763 N N . ALA A 1 98 ? 10.033 2.525 -2.748 1.00 87.19 98 ALA A N 1
ATOM 764 C CA . ALA A 1 98 ? 8.749 2.942 -2.209 1.00 87.19 98 ALA A CA 1
ATOM 765 C C . ALA A 1 98 ? 8.590 2.555 -0.744 1.00 87.19 98 ALA A C 1
ATOM 767 O O . ALA A 1 98 ? 8.997 1.471 -0.326 1.00 87.19 98 ALA A O 1
ATOM 768 N N . GLN A 1 99 ? 7.933 3.428 0.008 1.00 92.00 99 GLN A N 1
ATOM 769 C CA . GLN A 1 99 ? 7.418 3.130 1.330 1.00 92.00 99 GLN A CA 1
ATOM 770 C C . GLN A 1 99 ? 5.910 3.369 1.338 1.00 92.00 99 GLN A C 1
ATOM 772 O O . GLN A 1 99 ? 5.437 4.402 0.877 1.00 92.00 99 GLN A O 1
ATOM 777 N N . VAL A 1 100 ? 5.154 2.412 1.869 1.00 90.75 100 VAL A N 1
ATOM 778 C CA . VAL A 1 100 ? 3.704 2.511 2.040 1.00 90.75 100 VAL A CA 1
ATOM 779 C C . VAL A 1 100 ? 3.376 2.227 3.490 1.00 90.75 100 VAL A C 1
ATOM 781 O O . VAL A 1 100 ? 3.602 1.115 3.962 1.00 90.75 100 VAL A O 1
ATOM 784 N N . ARG A 1 101 ? 2.829 3.205 4.207 1.00 94.69 101 ARG A N 1
ATOM 785 C CA . ARG A 1 101 ? 2.410 3.041 5.599 1.00 94.69 101 ARG A CA 1
ATOM 786 C C . ARG A 1 101 ? 0.893 3.054 5.715 1.00 94.69 101 ARG A C 1
ATOM 788 O O . ARG A 1 101 ? 0.249 4.065 5.457 1.00 94.69 101 ARG A O 1
ATOM 795 N N . VAL A 1 102 ? 0.329 1.959 6.203 1.00 93.38 102 VAL A N 1
ATOM 796 C CA . VAL A 1 102 ? -1.098 1.850 6.504 1.00 93.38 102 VAL A CA 1
ATOM 797 C C . VAL A 1 102 ? -1.302 1.912 8.011 1.00 93.38 102 VAL A C 1
ATOM 799 O O . VAL A 1 102 ? -0.808 1.054 8.742 1.00 93.38 102 VAL A O 1
ATOM 802 N N . ALA A 1 103 ? -2.032 2.918 8.486 1.00 94.94 103 ALA A N 1
ATOM 803 C CA . ALA A 1 103 ? -2.454 3.002 9.880 1.00 94.94 103 ALA A CA 1
ATOM 804 C C . ALA A 1 103 ? -3.614 2.033 10.147 1.00 94.94 103 ALA A C 1
ATOM 806 O O . ALA A 1 103 ? -4.571 1.988 9.383 1.00 94.94 103 ALA A O 1
ATOM 807 N N . LEU A 1 104 ? -3.560 1.270 11.236 1.00 92.19 104 LEU A N 1
ATOM 808 C CA . LEU A 1 104 ? -4.645 0.378 11.641 1.00 92.19 104 LEU A CA 1
ATOM 809 C C . LEU A 1 104 ? -5.656 1.140 12.497 1.00 92.19 104 LEU A C 1
ATOM 811 O O . LEU A 1 104 ? -5.289 1.770 13.491 1.00 92.19 104 LEU A O 1
ATOM 815 N N . SER A 1 105 ? -6.936 1.037 12.144 1.00 80.19 105 SER A N 1
ATOM 816 C CA . SER A 1 105 ? -8.019 1.513 13.001 1.00 80.19 105 SER A CA 1
ATOM 817 C C . SER A 1 105 ? -8.075 0.648 14.263 1.00 80.19 105 SER A C 1
ATOM 819 O O . SER A 1 105 ? -8.385 -0.542 14.193 1.00 80.19 105 SER A O 1
ATOM 821 N N . THR A 1 106 ? -7.774 1.220 15.430 1.00 67.06 106 THR A N 1
ATOM 822 C CA . THR A 1 106 ? -7.969 0.525 16.706 1.00 67.06 106 THR A CA 1
ATOM 823 C C . THR A 1 106 ? -9.454 0.196 16.868 1.00 67.06 106 THR A C 1
ATOM 825 O O . THR A 1 106 ? -10.292 1.079 16.658 1.00 67.06 106 THR A O 1
ATOM 828 N N . PRO A 1 107 ? -9.825 -1.039 17.254 1.00 54.66 107 PRO A N 1
ATOM 829 C CA . PRO A 1 107 ? -11.211 -1.326 17.586 1.00 54.66 107 PRO A CA 1
ATOM 830 C C . PRO A 1 107 ? -11.634 -0.399 18.729 1.00 54.66 107 PRO A C 1
ATOM 832 O O . PRO A 1 107 ? -10.977 -0.345 19.771 1.00 54.66 107 PRO A O 1
ATOM 835 N N . SER A 1 108 ? -12.707 0.365 18.512 1.00 44.09 108 SER A N 1
ATOM 836 C CA . SER A 1 108 ? -13.317 1.165 19.572 1.00 44.09 108 SER A CA 1
ATOM 837 C C . SER A 1 108 ? -13.743 0.206 20.692 1.00 44.09 108 SER A C 1
ATOM 839 O O . SER A 1 108 ? -14.443 -0.767 20.394 1.00 44.09 108 SER A O 1
ATOM 841 N N . PRO A 1 109 ? -13.293 0.393 21.946 1.00 45.25 109 PRO A N 1
ATOM 842 C CA . PRO A 1 109 ? -13.773 -0.433 23.041 1.00 45.25 109 PRO A CA 1
ATOM 843 C C . PRO A 1 109 ? -15.271 -0.161 23.228 1.00 45.25 109 PRO A C 1
ATOM 845 O O . PRO A 1 109 ? -15.667 0.986 23.438 1.00 45.25 109 PRO A O 1
ATOM 848 N N . ALA A 1 110 ? -16.073 -1.217 23.073 1.00 45.53 110 ALA A N 1
ATOM 849 C CA . ALA A 1 110 ? -17.513 -1.220 23.327 1.00 45.53 110 ALA A CA 1
ATOM 850 C C . ALA A 1 110 ? -17.844 -0.971 24.806 1.00 45.53 110 ALA A C 1
ATOM 852 O O . ALA A 1 110 ? -17.022 -1.363 25.670 1.00 45.53 110 ALA A O 1
#

Secondary structure (DSSP, 8-state):
----HHHHTT-GGGTTSSTTSEEEEEEEE-TTSSSSEEEEEEEPTT--HHHHHHHHHHIIIII---SS-EEEEEEEETTEEEEEEEEESSTTSPEEEEEEEEE--PPPP-

Radius of gyration: 14.12 Å; chains: 1; bounding box: 37×24×43 Å

Foldseek 3Di:
DADDLVCCQDPCVVVPAPPVFWADKDWDQDPPDPARIEIETETDPPDDLVNVVVSVVCCQPPVGPQVFDKDWDWDDDPFKIKIWIWDANDPPGDIHIYIYIYTYDDHDDD

Sequence (110 aa):
MEIDFLTWLGDPIYADQPHELLDDAVVQRNERGEWLIDASATAKPGVTAGQVEVALSTAWTQDLRYEYREAHTLLTEPTSVTLQAVTQGGPDDLWVTAQVRVALSTPSPA

pLDDT: mean 75.78, std 17.67, range [34.97, 95.94]